Protein AF-A0A151Z304-F1 (afdb_monomer_lite)

Sequence (160 aa):
MDLYRGREHRDGYGRDSYRGGDSYRDREREREIHMKNRTCFNCNGYGHIAKDCSSSGSSFYHPYSGDRGRSRYDYRDRSRDRSRDRSRSRDRSRERRRDRRDRSRSNERPRRRDRSRDRSSERSRRERSRDRSRERSGDRRREKSPRQPSIGSPNRITSH

pLDDT: mean 71.13, std 15.23, range [44.84, 96.12]

Foldseek 3Di:
DDPDDDDDPPPPPPDPDPPPPCVVVVVVVVVQVVQQADAAPPPRDGNHYVVPDVVPPPPPPPVPPDDDDPPPVVVVVVVVVVVVVVVVVVVVVVVVVVVVVVVVVVVVVVVVVVVVVVVVVVVVVVVVVVVVVVVVVVVVVVVPDDDDDDDDDDDDDDDD

InterPro domains:
  IPR001878 Zinc finger, CCHC-type [PF00098] (38-54)
  IPR001878 Zinc finger, CCHC-type [PS50158] (40-53)
  IPR001878 Zinc finger, CCHC-type [SM00343] (39-55)
  IPR036875 Zinc finger, CCHC-type superfamily [SSF57756] (22-56)

Secondary structure (DSSP, 8-state):
--------------------SSHHHHHHHHHHHHHHTPBPTTT--BSS-GGG-TTS------TTSSS----HHHHHHHHHHHHHHHHHHHHHHHHHHHHHHHHHHHHHHHHHHHHHHHHHHHHHHHHHHHHHHHHHHHHHHHTTPPPPPPPPPPPP----

Radius of gyration: 50.04 Å; chains: 1; bounding box: 96×38×152 Å

Structure (mmCIF, N/CA/C/O backbone):
data_AF-A0A151Z304-F1
#
_entry.id   AF-A0A151Z304-F1
#
loop_
_atom_site.group_PDB
_atom_site.id
_atom_site.type_symbol
_atom_site.label_atom_id
_atom_site.label_alt_id
_atom_site.label_comp_id
_atom_site.label_asym_id
_atom_site.label_entity_id
_atom_site.label_seq_id
_atom_site.pdbx_PDB_ins_code
_atom_site.Cartn_x
_atom_site.Cartn_y
_atom_site.Cartn_z
_atom_site.occupancy
_atom_site.B_iso_or_equiv
_atom_site.auth_seq_id
_atom_site.auth_comp_id
_atom_site.auth_asym_id
_atom_site.auth_atom_id
_atom_site.pdbx_PDB_model_num
ATOM 1 N N . MET A 1 1 ? 44.638 -21.380 0.723 1.00 51.69 1 MET A N 1
ATOM 2 C CA . MET A 1 1 ? 44.107 -21.138 2.085 1.00 51.69 1 MET A CA 1
ATOM 3 C C . MET A 1 1 ? 43.063 -20.036 1.964 1.00 51.69 1 MET A C 1
ATOM 5 O O . MET A 1 1 ? 43.306 -18.906 2.362 1.00 51.69 1 MET A O 1
ATOM 9 N N . ASP A 1 2 ? 41.924 -20.352 1.343 1.00 48.22 2 ASP A N 1
ATOM 10 C CA . ASP A 1 2 ? 40.851 -19.388 1.074 1.00 48.22 2 ASP A CA 1
ATOM 11 C C . ASP A 1 2 ? 39.792 -19.483 2.172 1.00 48.22 2 ASP A C 1
ATOM 13 O O . ASP A 1 2 ? 38.886 -20.318 2.144 1.00 48.22 2 ASP A O 1
ATOM 17 N N . LEU A 1 3 ? 39.960 -18.644 3.192 1.00 63.75 3 LEU A N 1
ATOM 18 C CA . LEU A 1 3 ? 39.066 -18.524 4.338 1.00 63.75 3 LEU A CA 1
ATOM 19 C C . LEU A 1 3 ? 38.076 -17.372 4.136 1.00 63.75 3 LEU A C 1
ATOM 21 O O . LEU A 1 3 ? 38.223 -16.337 4.766 1.00 63.75 3 LEU A O 1
ATOM 25 N N . TYR A 1 4 ? 37.039 -17.553 3.315 1.00 56.31 4 TYR A N 1
ATOM 26 C CA . TYR A 1 4 ? 35.815 -16.738 3.405 1.00 56.31 4 TYR A CA 1
ATOM 27 C C . TYR A 1 4 ? 34.590 -17.589 3.072 1.00 56.31 4 TYR A C 1
ATOM 29 O O . TYR A 1 4 ? 34.019 -17.545 1.985 1.00 56.31 4 TYR A O 1
ATOM 37 N N . ARG A 1 5 ? 34.198 -18.408 4.048 1.00 57.88 5 ARG A N 1
ATOM 38 C CA . ARG A 1 5 ? 32.986 -19.223 4.016 1.00 57.88 5 ARG A CA 1
ATOM 39 C C . ARG A 1 5 ? 31.898 -18.525 4.844 1.00 57.88 5 ARG A C 1
ATOM 41 O O . ARG A 1 5 ? 32.070 -18.338 6.041 1.00 57.88 5 ARG A O 1
ATOM 48 N N . GLY A 1 6 ? 30.769 -18.216 4.203 1.00 50.72 6 GLY A N 1
ATOM 49 C CA . GLY A 1 6 ? 29.452 -18.210 4.847 1.00 50.72 6 GLY A CA 1
ATOM 50 C C . GLY A 1 6 ? 28.851 -16.858 5.241 1.00 50.72 6 GLY A C 1
ATOM 51 O O . GLY A 1 6 ? 29.187 -16.293 6.279 1.00 50.72 6 GLY A O 1
ATOM 52 N N . ARG A 1 7 ? 27.820 -16.436 4.496 1.00 55.47 7 ARG A N 1
ATOM 53 C CA . ARG A 1 7 ? 26.564 -15.969 5.109 1.00 55.47 7 ARG A CA 1
ATOM 54 C C . ARG A 1 7 ? 25.405 -16.086 4.114 1.00 55.47 7 ARG A C 1
ATOM 56 O O . ARG A 1 7 ? 25.011 -15.126 3.463 1.00 55.47 7 ARG A O 1
ATOM 63 N N . GLU A 1 8 ? 24.879 -17.299 3.988 1.00 50.78 8 GLU A N 1
ATOM 64 C CA . GLU A 1 8 ? 23.586 -17.550 3.353 1.00 50.78 8 GLU A CA 1
ATOM 65 C C . GLU A 1 8 ? 22.488 -17.024 4.288 1.00 50.78 8 GLU A C 1
ATOM 67 O O . GLU A 1 8 ? 22.238 -17.596 5.349 1.00 50.78 8 GLU A O 1
ATOM 72 N N . HIS A 1 9 ? 21.849 -15.908 3.930 1.00 45.56 9 HIS A N 1
ATOM 73 C CA . HIS A 1 9 ? 20.628 -15.470 4.602 1.00 45.56 9 HIS A CA 1
ATOM 74 C C . HIS A 1 9 ? 19.455 -16.214 3.967 1.00 45.56 9 HIS A C 1
ATOM 76 O O . HIS A 1 9 ? 18.903 -15.822 2.941 1.00 45.56 9 HIS A O 1
ATOM 82 N N . ARG A 1 10 ? 19.157 -17.375 4.547 1.00 51.56 10 ARG A N 1
ATOM 83 C CA . ARG A 1 10 ? 18.037 -18.237 4.188 1.00 51.56 10 ARG A CA 1
ATOM 84 C C . ARG A 1 10 ? 16.765 -17.591 4.742 1.00 51.56 10 ARG A C 1
ATOM 86 O O . ARG A 1 10 ? 16.431 -17.791 5.907 1.00 51.56 10 ARG A O 1
ATOM 93 N N . ASP A 1 11 ? 16.074 -16.798 3.926 1.00 48.59 11 ASP A N 1
ATOM 94 C CA . ASP A 1 11 ? 14.742 -16.269 4.243 1.00 48.59 11 ASP A CA 1
ATOM 95 C C . ASP A 1 11 ? 13.735 -17.431 4.290 1.00 48.59 11 ASP A C 1
ATOM 97 O O . ASP A 1 11 ? 13.067 -17.771 3.317 1.00 48.59 11 ASP A O 1
ATOM 101 N N . GLY A 1 12 ? 13.692 -18.101 5.439 1.00 51.62 12 GLY A N 1
ATOM 102 C CA . GLY A 1 12 ? 12.814 -19.221 5.742 1.00 51.62 12 GLY A CA 1
ATOM 103 C C . GLY A 1 12 ? 11.656 -18.802 6.637 1.00 51.62 12 GLY A C 1
ATOM 104 O O . GLY A 1 12 ? 11.508 -19.352 7.720 1.00 51.62 12 GLY A O 1
ATOM 105 N N . TYR A 1 13 ? 10.809 -17.867 6.199 1.00 56.00 13 TYR A N 1
ATOM 106 C CA . TYR A 1 13 ? 9.430 -17.819 6.699 1.00 56.00 13 TYR A CA 1
ATOM 107 C C . TYR A 1 13 ? 8.602 -18.797 5.859 1.00 56.00 13 TYR A C 1
ATOM 109 O O . TYR A 1 13 ? 7.863 -18.452 4.936 1.00 56.00 13 TYR A O 1
ATOM 117 N N . GLY A 1 14 ? 8.811 -20.079 6.153 1.00 44.84 14 GLY A N 1
ATOM 118 C CA . GLY A 1 14 ? 7.991 -21.164 5.650 1.00 44.84 14 GLY A CA 1
ATOM 119 C C . GLY A 1 14 ? 6.560 -20.972 6.12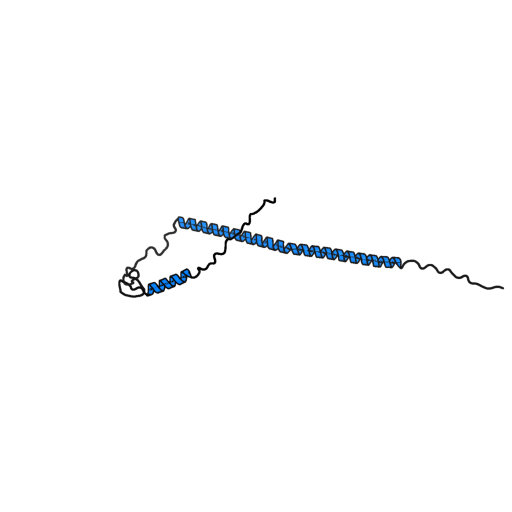7 1.00 44.84 14 GLY A C 1
ATOM 120 O O . GLY A 1 14 ? 6.249 -21.228 7.275 1.00 44.84 14 GLY A O 1
ATOM 121 N N . ARG A 1 15 ? 5.714 -20.466 5.230 1.00 48.69 15 ARG A N 1
ATOM 122 C CA . ARG A 1 15 ? 4.423 -21.049 4.846 1.00 48.69 15 ARG A CA 1
ATOM 123 C C . ARG A 1 15 ? 3.763 -21.949 5.908 1.00 48.69 15 ARG A C 1
ATOM 125 O O . ARG A 1 15 ? 3.497 -23.121 5.636 1.00 48.69 15 ARG A O 1
ATOM 132 N N . ASP A 1 16 ? 3.412 -21.384 7.060 1.00 46.47 16 ASP A N 1
ATOM 133 C CA . ASP A 1 16 ? 2.391 -21.969 7.925 1.00 46.47 16 ASP A CA 1
ATOM 134 C C . ASP A 1 16 ? 1.059 -21.847 7.198 1.00 46.47 16 ASP A C 1
ATOM 136 O O . ASP A 1 16 ? 0.357 -20.836 7.183 1.00 46.47 16 ASP A O 1
ATOM 140 N N . SER A 1 17 ? 0.815 -22.913 6.455 1.00 49.66 17 SER A N 1
ATOM 141 C CA . SER A 1 17 ? -0.375 -23.200 5.693 1.00 49.66 17 SER A CA 1
ATOM 142 C C . SER A 1 17 ? -1.568 -23.053 6.625 1.00 49.66 17 SER A C 1
ATOM 144 O O . SER A 1 17 ? -1.720 -23.825 7.567 1.00 49.66 17 SER A O 1
ATOM 146 N N . TYR A 1 18 ? -2.402 -22.055 6.353 1.00 50.66 18 TYR A N 1
ATOM 147 C CA . TYR A 1 18 ? -3.708 -21.834 6.957 1.00 50.66 18 TYR A CA 1
ATOM 148 C C . TYR A 1 18 ? -4.601 -23.074 6.774 1.00 50.66 18 TYR A C 1
ATOM 150 O O . TYR A 1 18 ? -5.466 -23.121 5.905 1.00 50.66 18 TYR A O 1
ATOM 158 N N . ARG A 1 19 ? -4.383 -24.104 7.591 1.00 53.62 19 ARG A N 1
ATOM 159 C CA . ARG A 1 19 ? -5.250 -25.269 7.759 1.00 53.62 19 ARG A CA 1
ATOM 160 C C . ARG A 1 19 ? -6.027 -25.071 9.057 1.00 53.62 19 ARG A C 1
ATOM 162 O O . ARG A 1 19 ? -5.799 -25.749 10.046 1.00 53.62 19 ARG A O 1
ATOM 169 N N . GLY A 1 20 ? -6.872 -24.045 9.080 1.00 49.25 20 GLY A N 1
ATOM 170 C CA . GLY A 1 20 ? -7.619 -23.655 10.280 1.00 49.25 20 GLY A CA 1
ATOM 171 C C . GLY A 1 20 ? -8.928 -22.931 9.979 1.00 49.25 20 GLY A C 1
ATOM 172 O O . GLY A 1 20 ? -9.403 -22.165 10.813 1.00 49.25 20 GLY A O 1
ATOM 173 N N . GLY A 1 21 ? -9.481 -23.137 8.779 1.00 48.41 21 GLY A N 1
ATOM 174 C CA . GLY A 1 21 ? -10.678 -22.444 8.294 1.00 48.41 21 GLY A CA 1
ATOM 175 C C . GLY A 1 21 ? -12.006 -22.972 8.845 1.00 48.41 21 GLY A C 1
ATOM 176 O O . GLY A 1 21 ? -13.012 -22.282 8.718 1.00 48.41 21 GLY A O 1
ATOM 177 N N . ASP A 1 22 ? -12.015 -24.139 9.492 1.00 51.28 22 ASP A N 1
ATOM 178 C CA . ASP A 1 22 ? -13.258 -24.823 9.887 1.00 51.28 22 ASP A CA 1
ATOM 179 C C . ASP A 1 22 ? -13.567 -24.733 11.395 1.00 51.28 22 ASP A C 1
ATOM 181 O O . ASP A 1 22 ? -14.669 -25.045 11.840 1.00 51.28 22 ASP A O 1
ATOM 185 N N . SER A 1 23 ? -12.639 -24.196 12.199 1.00 60.12 23 SER A N 1
ATOM 186 C CA . SER A 1 23 ? -12.732 -24.212 13.672 1.00 60.12 23 SER A CA 1
ATOM 187 C C . SER A 1 23 ? -13.891 -23.400 14.267 1.00 60.12 23 SER A C 1
ATOM 189 O O . SER A 1 23 ? -14.284 -23.634 15.411 1.00 60.12 23 SER A O 1
ATOM 191 N N . TYR A 1 24 ? -14.456 -22.454 13.513 1.00 62.47 24 TYR A N 1
ATOM 192 C CA . TYR A 1 24 ? -15.607 -21.667 13.964 1.00 62.47 24 TYR A CA 1
ATOM 193 C C . TYR A 1 24 ? -16.938 -22.349 13.646 1.00 62.47 24 TYR A C 1
ATOM 195 O O . TYR A 1 24 ? -17.815 -22.384 14.504 1.00 62.47 24 TYR A O 1
ATOM 203 N N . ARG A 1 25 ? -17.073 -22.944 12.454 1.00 64.25 25 ARG A N 1
ATOM 204 C CA . ARG A 1 25 ? -18.314 -23.609 12.032 1.00 64.25 25 ARG A CA 1
ATOM 205 C C . ARG A 1 25 ? -18.534 -24.936 12.754 1.00 64.25 25 ARG A C 1
ATOM 207 O O . ARG A 1 25 ? -19.670 -25.229 13.121 1.00 64.25 25 ARG A O 1
ATOM 214 N N . ASP A 1 26 ? -17.471 -25.696 13.019 1.00 69.44 26 ASP A N 1
ATOM 215 C CA . ASP A 1 26 ? -17.579 -26.934 13.801 1.00 69.44 26 ASP A CA 1
ATOM 216 C C . ASP A 1 26 ? -17.918 -26.647 15.267 1.00 69.44 26 ASP A C 1
ATOM 218 O O . ASP A 1 26 ? -18.823 -27.263 15.823 1.00 69.44 26 ASP A O 1
ATOM 222 N N . ARG A 1 27 ? -17.301 -25.622 15.870 1.00 72.75 27 ARG A N 1
ATOM 223 C CA . ARG A 1 27 ? -17.609 -25.214 17.249 1.00 72.75 27 ARG A CA 1
ATOM 224 C C . ARG A 1 27 ? -19.035 -24.673 17.403 1.00 72.75 27 ARG A C 1
ATOM 226 O O . ARG A 1 27 ? -19.657 -24.882 18.444 1.00 72.75 27 ARG A O 1
ATOM 233 N N . GLU A 1 28 ? -19.560 -23.965 16.403 1.00 76.94 28 GLU A N 1
ATOM 234 C CA . GLU A 1 28 ? -20.964 -23.530 16.391 1.00 76.94 28 GLU A CA 1
ATOM 235 C C . GLU A 1 28 ? -21.920 -24.715 16.270 1.00 76.94 28 GLU A C 1
ATOM 237 O O . GLU A 1 28 ? -22.873 -24.796 17.045 1.00 76.94 28 GLU A O 1
ATOM 242 N N . ARG A 1 29 ? -21.625 -25.672 15.383 1.00 79.75 29 ARG A N 1
ATOM 243 C CA . ARG A 1 29 ? -22.408 -26.905 15.238 1.00 79.75 29 ARG A CA 1
ATOM 244 C C . ARG A 1 29 ? -22.419 -27.721 16.531 1.00 79.75 29 ARG A C 1
ATOM 246 O O . ARG A 1 29 ? -23.480 -28.160 16.966 1.00 79.75 29 ARG A O 1
ATOM 253 N N . GLU A 1 30 ? -21.270 -27.895 17.177 1.00 80.38 30 GLU A N 1
ATOM 254 C CA . GLU A 1 30 ? -21.173 -28.578 18.472 1.00 80.38 30 GLU A CA 1
ATOM 255 C C . GLU A 1 30 ? -21.970 -27.849 19.554 1.00 80.38 30 GLU A C 1
ATOM 257 O O . GLU A 1 30 ? -22.696 -28.477 20.327 1.00 80.38 30 GLU A O 1
ATOM 262 N N . ARG A 1 31 ? -21.889 -26.514 19.593 1.00 80.19 31 ARG A N 1
ATOM 263 C CA . ARG A 1 31 ? -22.670 -25.701 20.529 1.00 80.19 31 ARG A CA 1
ATOM 264 C C . ARG A 1 31 ? -24.170 -25.843 20.278 1.00 80.19 31 ARG A C 1
ATOM 266 O O . ARG A 1 31 ? -24.919 -25.944 21.245 1.00 80.19 31 ARG A O 1
ATOM 273 N N . GLU A 1 32 ? -24.603 -25.875 19.022 1.00 77.19 32 GLU A N 1
ATOM 274 C CA . GLU A 1 32 ? -26.005 -26.032 18.632 1.00 77.19 32 GLU A CA 1
ATOM 275 C C . GLU A 1 32 ? -26.551 -27.411 19.022 1.00 77.19 32 GLU A C 1
ATOM 277 O O . GLU A 1 32 ? -27.601 -27.498 19.660 1.00 77.19 32 GLU A O 1
ATOM 282 N N . ILE A 1 33 ? -25.814 -28.484 18.719 1.00 81.38 33 ILE A N 1
ATOM 283 C CA . ILE A 1 33 ? -26.179 -29.854 19.112 1.00 81.38 33 ILE A CA 1
ATOM 284 C C . ILE A 1 33 ? -26.243 -29.965 20.637 1.00 81.38 33 ILE A C 1
ATOM 286 O O . ILE A 1 33 ? -27.200 -30.508 21.191 1.00 81.38 33 ILE A O 1
ATOM 290 N N . HIS A 1 34 ? -25.252 -29.409 21.333 1.00 79.69 34 HIS A N 1
ATOM 291 C CA . HIS A 1 34 ? -25.218 -29.446 22.785 1.00 79.69 34 HIS A CA 1
ATOM 292 C C . HIS A 1 34 ? -26.373 -28.621 23.386 1.00 79.69 34 HIS A C 1
ATOM 294 O O . HIS A 1 34 ? -26.999 -29.075 24.332 1.00 79.69 34 HIS A O 1
ATOM 300 N N . MET A 1 35 ? -26.719 -27.441 22.858 1.00 76.94 35 MET A N 1
ATOM 301 C CA . MET A 1 35 ? -27.845 -26.633 23.363 1.00 76.94 35 MET A CA 1
ATOM 302 C C . MET A 1 35 ? -29.207 -27.309 23.134 1.00 76.94 35 MET A C 1
ATOM 304 O O . MET A 1 35 ? -30.059 -27.268 24.017 1.00 76.94 35 MET A O 1
ATOM 308 N N . LYS A 1 36 ? -29.390 -27.987 21.994 1.00 79.25 36 LYS A N 1
ATOM 309 C CA . LYS A 1 36 ? -30.634 -28.698 21.648 1.00 79.25 36 LYS A CA 1
ATOM 310 C C . LYS A 1 36 ? -30.932 -29.879 22.572 1.00 79.25 36 LYS A C 1
ATOM 312 O O . LYS A 1 36 ? -32.088 -30.094 22.919 1.00 79.25 36 LYS A O 1
ATOM 317 N N . ASN A 1 37 ? -29.899 -30.594 23.015 1.00 82.88 37 ASN A N 1
ATOM 318 C CA . ASN A 1 37 ? -30.043 -31.747 23.909 1.00 82.88 37 ASN A CA 1
ATOM 319 C C . ASN A 1 37 ? -30.090 -31.378 25.403 1.00 82.88 37 ASN A C 1
ATOM 321 O O . ASN A 1 37 ? -30.221 -32.263 26.247 1.00 82.88 37 ASN A O 1
ATOM 325 N N . ARG A 1 38 ? -29.967 -30.092 25.762 1.00 84.94 38 ARG A N 1
ATOM 326 C CA . ARG A 1 38 ? -30.074 -29.662 27.161 1.00 84.94 38 ARG A CA 1
ATOM 327 C C . ARG A 1 38 ? -31.535 -29.602 27.596 1.00 84.94 38 ARG A C 1
ATOM 329 O O . ARG A 1 38 ? -32.378 -29.011 26.921 1.00 84.94 38 ARG A O 1
ATOM 336 N N . THR A 1 39 ? -31.791 -30.170 28.767 1.00 89.38 39 THR A N 1
ATOM 337 C CA . THR A 1 39 ? -33.049 -30.045 29.501 1.00 89.38 39 THR A CA 1
ATOM 338 C C . THR A 1 39 ? -32.966 -28.893 30.494 1.00 89.38 39 THR A C 1
ATOM 340 O O . THR A 1 39 ? -31.988 -28.747 31.232 1.00 89.38 39 THR A O 1
ATOM 343 N N . CYS A 1 40 ? -34.016 -28.091 30.552 1.00 86.81 40 CYS A N 1
ATOM 344 C CA . CYS A 1 40 ? -34.171 -27.021 31.511 1.00 86.81 40 CYS A CA 1
ATOM 345 C C . CYS A 1 40 ? -34.489 -27.600 32.891 1.00 86.81 40 CYS A C 1
ATOM 347 O O . CYS A 1 40 ? -35.510 -28.252 33.078 1.00 86.81 40 CYS A O 1
ATOM 349 N N . PHE A 1 41 ? -33.648 -27.311 33.883 1.00 87.19 41 PHE A N 1
ATOM 350 C CA . PHE A 1 41 ? -33.862 -27.769 35.261 1.00 87.19 41 PHE A CA 1
ATOM 351 C C . PHE A 1 41 ? -35.025 -27.065 35.982 1.00 87.19 41 PHE A C 1
ATOM 353 O O . PHE A 1 41 ? -35.379 -27.479 37.077 1.00 87.19 41 PHE A O 1
ATOM 360 N N . ASN A 1 42 ? -35.596 -26.003 35.398 1.00 85.81 42 ASN A N 1
ATOM 361 C CA . ASN A 1 42 ? -36.674 -25.223 36.016 1.00 85.81 42 ASN A CA 1
ATOM 362 C C . ASN A 1 42 ? -38.076 -25.648 35.542 1.00 85.81 42 ASN A C 1
ATOM 364 O O . ASN A 1 42 ? -39.012 -25.660 36.327 1.00 85.81 42 ASN A O 1
ATOM 368 N N . CYS A 1 43 ? -38.232 -25.983 34.257 1.00 87.81 43 CYS A N 1
ATOM 369 C CA . CYS A 1 43 ? -39.531 -26.334 33.663 1.00 87.81 43 CYS A CA 1
ATOM 370 C C . CYS A 1 43 ? -39.538 -27.695 32.955 1.00 87.81 43 CYS A C 1
ATOM 372 O O . CYS A 1 43 ? -40.511 -28.032 32.287 1.00 87.81 43 CYS A O 1
ATOM 374 N N . ASN A 1 44 ? -38.432 -28.441 33.032 1.00 88.38 44 ASN A N 1
ATOM 375 C CA . ASN A 1 44 ? -38.224 -29.727 32.361 1.00 88.38 44 ASN A CA 1
ATOM 376 C C . ASN A 1 44 ? -38.358 -29.692 30.822 1.00 88.38 44 ASN A C 1
ATOM 378 O O . ASN A 1 44 ? -38.349 -30.743 30.187 1.00 88.38 44 ASN A O 1
ATOM 382 N N . GLY A 1 45 ? -38.430 -28.505 30.207 1.00 84.12 45 GLY A N 1
ATOM 383 C CA . GLY A 1 45 ? -38.450 -28.333 28.752 1.00 84.12 45 GLY A CA 1
ATOM 384 C C . GLY A 1 45 ? -37.086 -28.567 28.094 1.00 84.12 45 GLY A C 1
ATOM 385 O O . GLY A 1 45 ? -36.051 -28.541 28.755 1.00 84.12 45 GLY A O 1
ATOM 386 N N . TYR A 1 46 ? -37.070 -28.768 26.777 1.00 87.00 46 TYR A N 1
ATOM 387 C CA . TYR A 1 46 ? -35.850 -29.017 25.996 1.00 87.00 46 TYR A CA 1
ATOM 388 C C . TYR A 1 46 ? -35.375 -27.760 25.252 1.00 87.00 46 TYR A C 1
ATOM 390 O O . TYR A 1 46 ? -36.129 -26.802 25.061 1.00 87.00 46 TYR A O 1
ATOM 398 N N . GLY A 1 47 ? -34.114 -27.763 24.815 1.00 86.69 47 GLY A N 1
ATOM 399 C CA . GLY A 1 47 ? -33.546 -26.724 23.950 1.00 86.69 47 GLY A CA 1
ATOM 400 C C . GLY A 1 47 ? -33.061 -25.462 24.669 1.00 86.69 47 GLY A C 1
ATOM 401 O O . GLY A 1 47 ? -32.617 -24.526 24.008 1.00 86.69 47 GLY A O 1
ATOM 402 N N . HIS A 1 48 ? -33.119 -25.426 26.002 1.00 87.31 48 HIS A N 1
ATOM 403 C CA . HIS A 1 48 ? -32.586 -24.341 26.825 1.00 87.31 48 HIS A CA 1
ATOM 404 C C . HIS A 1 48 ? -32.221 -24.846 28.230 1.00 87.31 48 HIS A C 1
ATOM 406 O O . HIS A 1 48 ? -32.700 -25.884 28.683 1.00 87.31 48 HIS A O 1
ATOM 412 N N . ILE A 1 49 ? -31.355 -24.116 28.933 1.00 86.88 49 ILE A N 1
ATOM 413 C CA . ILE A 1 49 ? -31.027 -24.379 30.344 1.00 86.88 49 ILE A CA 1
ATOM 414 C C . ILE A 1 49 ? -31.848 -23.479 31.263 1.00 86.88 49 ILE A C 1
ATOM 416 O O . ILE A 1 49 ? -32.408 -22.485 30.819 1.00 86.88 49 ILE A O 1
ATOM 420 N N . ALA A 1 50 ? -31.845 -23.767 32.567 1.00 83.94 50 ALA A N 1
ATOM 421 C CA . ALA A 1 50 ? -32.551 -22.960 33.567 1.00 83.94 50 ALA A CA 1
ATOM 422 C C . ALA A 1 50 ? -32.208 -21.455 33.523 1.00 83.94 50 ALA A C 1
ATOM 424 O O . ALA A 1 50 ? -33.049 -20.641 33.879 1.00 83.94 50 ALA A O 1
ATOM 425 N N . LYS A 1 51 ? -31.010 -21.084 33.044 1.00 79.75 51 LYS A N 1
ATOM 426 C CA . LYS A 1 51 ? -30.597 -19.680 32.865 1.00 79.75 51 LYS A CA 1
ATOM 427 C C . LYS A 1 51 ? -31.350 -18.945 31.750 1.00 79.75 51 LYS A C 1
ATOM 429 O O . LYS A 1 51 ? -31.519 -17.739 31.852 1.00 79.75 51 LYS A O 1
ATOM 434 N N . ASP A 1 52 ? -31.792 -19.669 30.725 1.00 77.50 52 ASP A N 1
ATOM 435 C CA . ASP A 1 52 ? -32.486 -19.137 29.544 1.00 77.50 52 ASP A CA 1
ATOM 436 C C . ASP A 1 52 ? -33.979 -19.521 29.551 1.00 77.50 52 ASP A C 1
ATOM 438 O O . ASP A 1 52 ? -34.647 -19.513 28.518 1.00 77.50 52 ASP A O 1
ATOM 442 N N . CYS A 1 53 ? -34.514 -19.924 30.708 1.00 84.06 53 CYS A N 1
ATOM 443 C CA . CYS A 1 53 ? -35.908 -20.324 30.838 1.00 84.06 53 CYS A CA 1
ATOM 444 C C . CYS A 1 53 ? -36.824 -19.106 30.671 1.00 84.06 53 CYS A C 1
ATOM 446 O O . CYS A 1 53 ? -36.772 -18.159 31.452 1.00 84.06 53 CYS A O 1
ATOM 448 N N . SER A 1 54 ? -37.717 -19.137 29.683 1.00 76.44 54 SER A N 1
ATOM 449 C CA . SER A 1 54 ? -38.689 -18.055 29.463 1.00 76.44 54 SER A CA 1
ATOM 450 C C . SER A 1 54 ? -39.658 -17.876 30.638 1.00 76.44 54 SER A C 1
ATOM 452 O O . SER A 1 54 ? -40.193 -16.789 30.836 1.00 76.44 54 SER A O 1
ATOM 454 N N . SER A 1 55 ? -39.851 -18.925 31.448 1.00 69.31 55 SER A N 1
ATOM 455 C CA . SER A 1 55 ? -40.676 -18.876 32.657 1.00 69.31 55 SER A CA 1
ATOM 456 C C . SER A 1 55 ? -40.005 -18.132 33.814 1.00 69.31 55 SER A C 1
ATOM 458 O O . SER A 1 55 ? -40.707 -17.666 34.707 1.00 69.31 55 SER A O 1
ATOM 460 N N . SER A 1 56 ? -38.677 -17.963 33.806 1.00 62.00 56 SER A N 1
ATOM 461 C CA . SER A 1 56 ? -37.995 -17.004 34.687 1.00 62.00 56 SER A CA 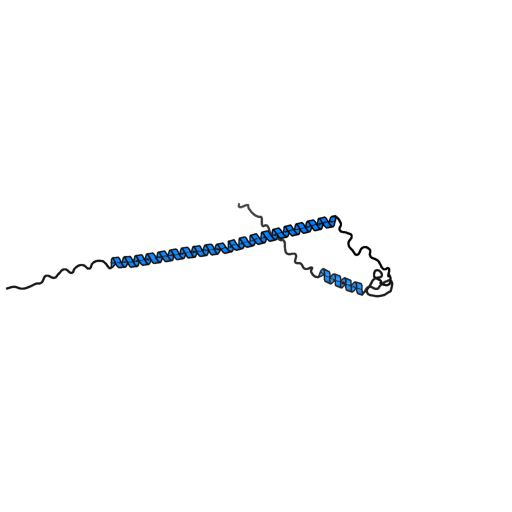1
ATOM 462 C C . SER A 1 56 ? -38.057 -15.605 34.072 1.00 62.00 56 SER A C 1
ATOM 464 O O . SER A 1 56 ? -37.041 -14.948 33.859 1.00 62.00 56 SER A O 1
ATOM 466 N N . GLY A 1 57 ? -39.277 -15.176 33.745 1.00 63.56 57 GLY A N 1
ATOM 467 C CA . GLY A 1 57 ? -39.607 -13.897 33.135 1.00 63.56 57 GLY A CA 1
ATOM 468 C C . GLY A 1 57 ? -39.420 -12.712 34.079 1.00 63.56 57 GLY A C 1
ATOM 469 O O . GLY A 1 57 ? -40.330 -11.907 34.248 1.00 63.56 57 GLY A O 1
ATOM 470 N N . SER A 1 58 ? -38.233 -12.534 34.655 1.00 53.38 58 SER A N 1
ATOM 471 C CA . SER A 1 58 ? -37.792 -11.181 34.961 1.00 53.38 58 SER A CA 1
ATOM 472 C C . SER A 1 58 ? -37.335 -10.571 33.645 1.00 53.38 58 SER A C 1
ATOM 474 O O . SER A 1 58 ? -36.225 -10.819 33.175 1.00 53.38 58 SER A O 1
ATOM 476 N N . SER A 1 59 ? -38.247 -9.807 33.048 1.00 59.69 59 SER A N 1
ATOM 477 C CA . SER A 1 59 ? -37.976 -8.751 32.083 1.00 59.69 59 SER A CA 1
ATOM 478 C C . SER A 1 59 ? -36.764 -7.934 32.541 1.00 59.69 59 SER A C 1
ATOM 480 O O . SER A 1 59 ? -36.901 -6.901 33.199 1.00 59.69 59 SER A O 1
ATOM 482 N N . PHE A 1 60 ? -35.558 -8.382 32.205 1.00 49.28 60 PHE A N 1
ATOM 483 C CA . PHE A 1 60 ? -34.389 -7.539 32.320 1.00 49.28 60 PHE A CA 1
ATOM 484 C C . PHE A 1 60 ? -34.444 -6.583 31.139 1.00 49.28 60 PHE A C 1
ATOM 486 O O . PHE A 1 60 ? -33.931 -6.842 30.052 1.00 49.28 60 PHE A O 1
ATOM 493 N N . TYR A 1 61 ? -35.039 -5.421 31.412 1.00 52.19 61 TYR A N 1
ATOM 494 C CA . TYR A 1 61 ? -34.356 -4.166 31.139 1.00 52.19 61 TYR A CA 1
ATOM 495 C C . TYR A 1 61 ? -32.857 -4.441 31.338 1.00 52.19 61 TYR A C 1
ATOM 497 O O . TYR A 1 61 ? -32.400 -4.625 32.464 1.00 52.19 61 TYR A O 1
ATOM 505 N N . HIS A 1 62 ? -32.126 -4.625 30.243 1.00 50.84 62 HIS A N 1
ATOM 506 C CA . HIS A 1 62 ? -30.679 -4.737 30.245 1.00 50.84 62 HIS A CA 1
ATOM 507 C C . HIS A 1 62 ? -30.209 -3.287 30.069 1.00 50.84 62 HIS A C 1
ATOM 509 O O . HIS A 1 62 ? -30.111 -2.830 28.929 1.00 50.84 62 HIS A O 1
ATOM 515 N N . PRO A 1 63 ? -29.955 -2.503 31.139 1.00 51.19 63 PRO A N 1
ATOM 516 C CA . PRO A 1 63 ? -29.554 -1.094 31.021 1.00 51.19 63 PRO A CA 1
ATOM 517 C C . PRO A 1 63 ? -28.196 -0.878 30.320 1.00 51.19 63 PRO A C 1
ATOM 519 O O . PRO A 1 63 ? -27.657 0.223 30.352 1.00 51.19 63 PRO A O 1
ATOM 522 N N . TYR A 1 64 ? -27.640 -1.908 29.674 1.00 57.09 64 TYR A N 1
ATOM 523 C CA . TYR A 1 64 ? -26.340 -1.908 29.009 1.00 57.09 64 TYR A CA 1
ATOM 524 C C . TYR A 1 64 ? -26.377 -2.454 27.573 1.00 57.09 64 TYR A C 1
ATOM 526 O O . TYR A 1 64 ? -25.342 -2.837 27.032 1.00 57.09 64 TYR A O 1
ATOM 534 N N . SER A 1 65 ? -27.540 -2.459 26.920 1.00 59.00 65 SER A N 1
ATOM 535 C CA . SER A 1 65 ? -27.622 -2.591 25.461 1.00 59.00 65 SER A CA 1
ATOM 536 C C . SER A 1 65 ? -27.600 -1.203 24.827 1.00 59.00 65 SER A C 1
ATOM 538 O O . SER A 1 65 ? -28.631 -0.673 24.432 1.00 59.00 65 SER A O 1
ATOM 540 N N . GLY A 1 66 ? -26.416 -0.596 24.771 1.00 55.28 66 GLY A N 1
ATOM 541 C CA . GLY A 1 66 ? -26.213 0.646 24.029 1.00 55.28 66 GLY A CA 1
ATOM 542 C C . GLY A 1 66 ? -25.252 1.615 24.703 1.00 55.28 66 GLY A C 1
ATOM 543 O O . GLY A 1 66 ? -25.527 2.180 25.757 1.00 55.28 66 GLY A O 1
ATOM 544 N N . ASP A 1 67 ? -24.136 1.859 24.024 1.00 53.28 67 ASP A N 1
ATOM 545 C CA . ASP A 1 67 ? -23.594 3.212 23.903 1.00 53.28 67 ASP A CA 1
ATOM 546 C C . ASP A 1 67 ? -23.163 3.973 25.166 1.00 53.28 67 ASP A C 1
ATOM 548 O O . ASP A 1 67 ? -23.303 5.189 25.210 1.00 53.28 67 ASP A O 1
ATOM 552 N N . ARG A 1 68 ? -22.517 3.353 26.164 1.00 51.94 68 ARG A N 1
ATOM 553 C CA . ARG A 1 68 ? -21.690 4.129 27.123 1.00 51.94 68 ARG A CA 1
ATOM 554 C C . ARG A 1 68 ? -20.420 3.404 27.529 1.00 51.94 68 ARG A C 1
ATOM 556 O O . ARG A 1 68 ? -20.306 2.867 28.621 1.00 51.94 68 ARG A O 1
ATOM 563 N N . GLY A 1 69 ? -19.434 3.412 26.639 1.00 52.31 69 GLY A N 1
ATOM 564 C CA . GLY A 1 69 ? -18.148 2.803 26.960 1.00 52.31 69 GLY A CA 1
ATOM 565 C C . GLY A 1 69 ? -17.037 3.051 25.958 1.00 52.31 69 GLY A C 1
ATOM 566 O O . GLY A 1 69 ? -16.198 2.180 25.779 1.00 52.31 69 GLY A O 1
ATOM 567 N N . ARG A 1 70 ? -16.981 4.217 25.297 1.00 52.91 70 ARG A N 1
ATOM 568 C CA . ARG A 1 70 ? -15.728 4.618 24.634 1.00 52.91 70 ARG A CA 1
ATOM 569 C C . ARG A 1 70 ? -14.729 5.050 25.701 1.00 52.91 70 ARG A C 1
ATOM 571 O O . ARG A 1 70 ? -14.570 6.236 25.979 1.00 52.91 70 ARG A O 1
ATOM 578 N N . SER A 1 71 ? -14.084 4.059 26.308 1.00 57.59 71 SER A N 1
ATOM 579 C CA . SER A 1 71 ? -12.966 4.249 27.220 1.00 57.59 71 SER A CA 1
ATOM 580 C C . SER A 1 71 ? -11.883 5.102 26.550 1.00 57.59 71 SER A C 1
ATOM 582 O O . SER A 1 71 ? -11.633 5.000 25.346 1.00 57.59 71 SER A O 1
ATOM 584 N N . ARG A 1 72 ? -11.194 5.948 27.323 1.00 56.47 72 ARG A N 1
ATOM 585 C CA . ARG A 1 72 ? -10.061 6.760 26.835 1.00 56.47 72 ARG A CA 1
ATOM 586 C C . ARG A 1 72 ? -8.962 5.890 26.196 1.00 56.47 72 ARG A C 1
ATOM 588 O O . ARG A 1 72 ? -8.204 6.376 25.356 1.00 56.47 72 ARG A O 1
ATOM 595 N N . TYR A 1 73 ? -8.914 4.604 26.552 1.00 54.38 73 TYR A N 1
ATOM 596 C CA . TYR A 1 73 ? -8.025 3.599 25.971 1.00 54.38 73 TYR A CA 1
ATOM 597 C C . TYR A 1 73 ? -8.443 3.167 24.547 1.00 54.38 73 TYR A C 1
ATOM 599 O O . TYR A 1 73 ? -7.577 3.112 23.673 1.00 54.38 73 TYR A O 1
ATOM 607 N N . ASP A 1 74 ? -9.742 3.016 24.256 1.00 59.53 74 ASP A N 1
ATOM 608 C CA . ASP A 1 74 ? -10.266 2.697 22.912 1.00 59.53 74 ASP A CA 1
ATOM 609 C C . ASP A 1 74 ? -9.952 3.783 21.872 1.00 59.53 74 ASP A C 1
ATOM 611 O O . ASP A 1 74 ? -9.646 3.490 20.715 1.00 59.53 74 ASP A O 1
ATOM 615 N N . TYR A 1 75 ? -9.974 5.064 22.260 1.00 59.25 75 TYR A N 1
ATOM 616 C CA . TYR A 1 75 ? -9.635 6.164 21.345 1.00 59.25 75 TYR A CA 1
ATOM 617 C C . TYR A 1 75 ? -8.160 6.162 20.930 1.00 59.25 75 TYR A C 1
ATO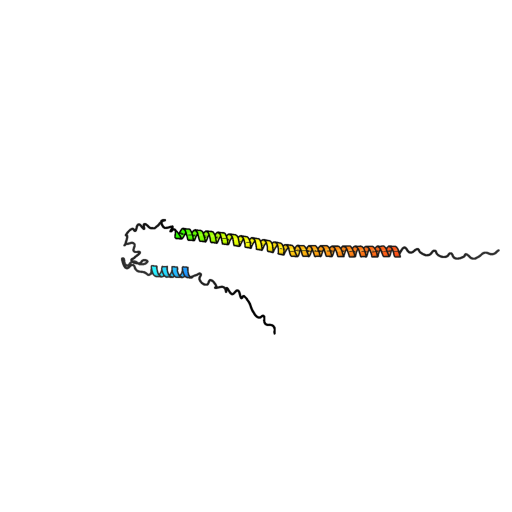M 619 O O . TYR A 1 75 ? -7.832 6.511 19.788 1.00 59.25 75 TYR A O 1
ATOM 627 N N . ARG A 1 76 ? -7.259 5.778 21.843 1.00 62.25 76 ARG A N 1
ATOM 628 C CA . ARG A 1 76 ? -5.815 5.755 21.581 1.00 62.25 76 ARG A CA 1
ATOM 629 C C . ARG A 1 76 ? -5.448 4.595 20.659 1.00 62.25 76 ARG A C 1
ATOM 631 O O . ARG A 1 76 ? -4.621 4.784 19.768 1.00 62.25 76 ARG A O 1
ATOM 638 N N . ASP A 1 77 ? -6.105 3.451 20.826 1.00 60.19 77 ASP A N 1
ATOM 639 C CA . ASP A 1 77 ? -5.926 2.277 19.974 1.00 60.19 77 ASP A CA 1
ATOM 640 C C . ASP A 1 77 ? -6.458 2.519 18.552 1.00 60.19 77 ASP A C 1
ATOM 642 O O . ASP A 1 77 ? -5.698 2.456 17.584 1.00 60.19 77 ASP A O 1
ATOM 646 N N . ARG A 1 78 ? -7.691 3.031 18.416 1.00 66.62 78 ARG A N 1
ATOM 647 C CA . ARG A 1 78 ? -8.259 3.405 17.104 1.00 66.62 78 ARG A CA 1
ATOM 648 C C . ARG A 1 78 ? -7.442 4.463 16.365 1.00 66.62 78 ARG A C 1
ATOM 650 O O . ARG A 1 78 ? -7.371 4.452 15.135 1.00 66.62 78 ARG A O 1
ATOM 657 N N . SER A 1 79 ? -6.835 5.401 17.093 1.00 74.19 79 SER A N 1
ATOM 658 C CA . SER A 1 79 ? -5.952 6.415 16.503 1.00 74.19 79 SER A CA 1
ATOM 659 C C . SER A 1 79 ? -4.641 5.803 16.010 1.00 74.19 79 SER A C 1
ATOM 661 O O . SER A 1 79 ? -4.150 6.179 14.940 1.00 74.19 79 SER A O 1
ATOM 663 N N . ARG A 1 80 ? -4.091 4.831 16.749 1.00 77.25 80 ARG A N 1
ATOM 664 C CA . ARG A 1 80 ? -2.910 4.066 16.333 1.00 77.25 80 ARG A CA 1
ATOM 665 C C . ARG A 1 80 ? -3.213 3.202 15.115 1.00 77.25 80 ARG A C 1
ATOM 667 O O . ARG A 1 80 ? -2.429 3.263 14.171 1.00 77.25 80 ARG A O 1
ATOM 674 N N . ASP A 1 81 ? -4.341 2.495 15.073 1.00 74.94 81 ASP A N 1
ATOM 675 C CA . ASP A 1 81 ? -4.719 1.694 13.901 1.00 74.94 81 ASP A CA 1
ATOM 676 C C . ASP A 1 81 ? -4.933 2.551 12.658 1.00 74.94 81 ASP A C 1
ATOM 678 O O . ASP A 1 81 ? -4.313 2.301 11.626 1.00 74.94 81 ASP A O 1
ATOM 682 N N . ARG A 1 82 ? -5.661 3.669 12.770 1.00 79.81 82 ARG A N 1
ATOM 683 C CA . ARG A 1 82 ? -5.796 4.619 11.649 1.00 79.81 82 ARG A CA 1
ATOM 684 C C . ARG A 1 82 ? -4.448 5.164 11.174 1.00 79.81 82 ARG A C 1
ATOM 686 O O . ARG A 1 82 ? -4.261 5.386 9.978 1.00 79.81 82 ARG A O 1
ATOM 693 N N . SER A 1 83 ? -3.508 5.399 12.089 1.00 84.81 83 SER A N 1
ATOM 694 C CA . SER A 1 83 ? -2.160 5.864 11.741 1.00 84.81 83 SER A CA 1
ATOM 695 C C . SER A 1 83 ? -1.363 4.772 11.025 1.00 84.81 83 SER A C 1
ATOM 697 O O . SER A 1 83 ? -0.731 5.045 10.004 1.00 84.81 83 SER A O 1
ATOM 699 N N . ARG A 1 84 ? -1.449 3.525 11.503 1.00 87.88 84 ARG A N 1
ATOM 700 C CA . ARG A 1 84 ? -0.835 2.349 10.871 1.00 87.88 84 ARG A CA 1
ATOM 701 C C . ARG A 1 84 ? -1.402 2.106 9.473 1.00 87.88 84 ARG A C 1
ATOM 703 O O . ARG A 1 84 ? -0.618 1.920 8.546 1.00 87.88 84 ARG A O 1
ATOM 710 N N . ASP A 1 85 ? -2.719 2.182 9.284 1.00 85.50 85 ASP A N 1
ATOM 711 C CA . ASP A 1 85 ? -3.352 2.026 7.968 1.00 85.50 85 ASP A CA 1
ATOM 712 C C . ASP A 1 85 ? -2.952 3.125 6.984 1.00 85.50 85 ASP A C 1
ATOM 714 O O . ASP A 1 85 ? -2.668 2.848 5.812 1.00 85.50 85 ASP A O 1
ATOM 718 N N . ARG A 1 86 ? -2.843 4.374 7.453 1.00 86.94 86 ARG A N 1
ATOM 719 C CA . ARG A 1 86 ? -2.324 5.479 6.634 1.00 86.94 86 ARG A CA 1
ATOM 720 C C . ARG A 1 86 ? -0.869 5.244 6.224 1.00 86.94 86 ARG A C 1
ATOM 722 O O . ARG A 1 86 ? -0.547 5.453 5.054 1.00 86.94 86 ARG A O 1
ATOM 729 N N . SER A 1 87 ? -0.005 4.787 7.133 1.00 89.69 87 SER A N 1
ATOM 730 C CA . SER A 1 87 ? 1.393 4.453 6.817 1.00 89.69 87 SER A CA 1
ATOM 731 C C . SER A 1 87 ? 1.488 3.309 5.805 1.00 89.69 87 SER A C 1
ATOM 733 O O . SER A 1 87 ? 2.082 3.488 4.744 1.00 89.69 87 SER A O 1
ATOM 735 N N . ARG A 1 88 ? 0.782 2.195 6.043 1.00 91.12 88 ARG A N 1
ATOM 736 C CA . ARG A 1 88 ? 0.719 1.048 5.117 1.00 91.12 88 ARG A CA 1
ATOM 737 C C . ARG A 1 88 ? 0.233 1.458 3.724 1.00 91.12 88 ARG A C 1
ATOM 739 O O . ARG A 1 88 ? 0.782 1.019 2.717 1.00 91.12 88 ARG A O 1
ATOM 746 N N . SER A 1 89 ? -0.769 2.334 3.647 1.00 89.38 89 SER A N 1
ATOM 747 C CA . SER A 1 89 ? -1.294 2.846 2.373 1.00 89.38 89 SER A CA 1
ATOM 748 C C . SER A 1 89 ? -0.273 3.704 1.618 1.00 89.38 89 SER A C 1
ATOM 750 O O . SER A 1 89 ? -0.165 3.612 0.389 1.00 89.38 89 SER A O 1
ATOM 752 N N . ARG A 1 90 ? 0.513 4.517 2.338 1.00 93.75 90 ARG A N 1
ATOM 753 C CA . ARG A 1 90 ? 1.613 5.305 1.758 1.00 93.75 90 ARG A CA 1
ATOM 754 C C . ARG A 1 90 ? 2.728 4.403 1.235 1.00 93.75 90 ARG A C 1
ATOM 756 O O . ARG A 1 90 ? 3.188 4.634 0.118 1.00 93.75 90 ARG A O 1
ATOM 763 N N . ASP A 1 91 ? 3.117 3.372 1.978 1.00 91.75 91 ASP A N 1
ATOM 764 C CA . ASP A 1 91 ? 4.184 2.457 1.560 1.00 91.75 91 ASP A CA 1
ATOM 765 C C . ASP A 1 91 ? 3.780 1.625 0.337 1.00 91.75 91 ASP A C 1
ATOM 767 O O . ASP A 1 91 ? 4.504 1.636 -0.660 1.00 91.75 91 ASP A O 1
ATOM 771 N N . ARG A 1 92 ? 2.556 1.074 0.309 1.00 90.06 92 ARG A N 1
ATOM 772 C CA . ARG A 1 92 ? 1.998 0.422 -0.896 1.00 90.06 92 ARG A CA 1
ATOM 773 C C . ARG A 1 92 ? 1.973 1.359 -2.107 1.00 90.06 92 ARG A C 1
ATOM 775 O O . ARG A 1 92 ? 2.217 0.943 -3.237 1.00 90.06 92 ARG A O 1
ATOM 782 N N . SER A 1 93 ? 1.677 2.643 -1.898 1.00 93.06 93 SER A N 1
ATOM 783 C CA . SER A 1 93 ? 1.681 3.637 -2.980 1.00 93.06 93 SER A CA 1
ATOM 784 C C . SER A 1 93 ? 3.093 3.928 -3.498 1.00 93.06 93 SER A C 1
ATOM 786 O O . SER A 1 93 ? 3.278 4.117 -4.702 1.00 93.06 93 SER A O 1
ATOM 788 N N . ARG A 1 94 ? 4.096 3.960 -2.612 1.00 96.12 94 ARG A N 1
ATOM 789 C CA . ARG A 1 94 ? 5.512 4.128 -2.978 1.00 96.12 94 ARG A CA 1
ATOM 790 C C . ARG A 1 94 ? 6.030 2.925 -3.761 1.00 96.12 94 ARG A C 1
ATOM 792 O O . ARG A 1 94 ? 6.684 3.126 -4.780 1.00 96.12 94 ARG A O 1
ATOM 799 N N . GLU A 1 95 ? 5.693 1.715 -3.332 1.00 92.56 95 GLU A N 1
ATOM 800 C CA . GLU A 1 95 ? 6.050 0.466 -4.010 1.00 92.56 95 GLU A CA 1
ATOM 801 C C . GLU A 1 95 ? 5.466 0.415 -5.428 1.00 92.56 95 GLU A C 1
ATOM 803 O O . GLU A 1 95 ? 6.218 0.350 -6.396 1.00 92.56 95 GLU A O 1
ATOM 808 N N . ARG A 1 96 ? 4.157 0.672 -5.583 1.00 95.06 96 ARG A N 1
ATOM 809 C CA . ARG A 1 96 ? 3.514 0.773 -6.909 1.00 95.06 96 ARG A CA 1
ATOM 810 C C . ARG A 1 96 ? 4.187 1.795 -7.833 1.00 95.06 96 ARG A C 1
ATOM 812 O O . ARG A 1 96 ? 4.220 1.606 -9.048 1.00 95.06 96 ARG A O 1
ATOM 819 N N . ARG A 1 97 ? 4.694 2.912 -7.292 1.00 95.38 97 ARG A N 1
ATOM 820 C CA . ARG A 1 97 ? 5.441 3.915 -8.074 1.00 95.38 97 ARG A CA 1
ATOM 821 C C . ARG A 1 97 ? 6.824 3.405 -8.493 1.00 95.38 97 ARG A C 1
ATOM 823 O O . ARG A 1 97 ? 7.230 3.700 -9.618 1.00 95.38 97 ARG A O 1
ATOM 830 N N . ARG A 1 98 ? 7.531 2.666 -7.628 1.00 94.44 98 ARG A N 1
ATOM 831 C CA . ARG A 1 98 ? 8.815 2.019 -7.957 1.00 94.44 98 ARG A CA 1
ATOM 832 C C . ARG A 1 98 ? 8.623 0.981 -9.062 1.00 94.44 98 ARG A C 1
ATOM 834 O O . ARG A 1 98 ? 9.254 1.122 -10.103 1.00 94.44 98 ARG A O 1
ATOM 841 N N . ASP A 1 99 ? 7.638 0.096 -8.925 1.00 93.19 99 ASP A N 1
ATOM 842 C CA . ASP A 1 99 ? 7.328 -0.928 -9.932 1.00 93.19 99 ASP A CA 1
ATOM 843 C C . ASP A 1 99 ? 7.022 -0.326 -11.305 1.00 93.19 99 ASP A C 1
ATOM 845 O O . ASP A 1 99 ? 7.513 -0.796 -12.332 1.00 93.19 99 ASP A O 1
ATOM 849 N N . ARG A 1 100 ? 6.222 0.750 -11.347 1.00 91.56 100 ARG A N 1
ATOM 850 C CA . ARG A 1 100 ? 5.942 1.472 -12.599 1.00 91.56 100 ARG A CA 1
ATOM 851 C C . ARG A 1 100 ? 7.221 2.031 -13.221 1.00 91.56 100 ARG A C 1
ATOM 853 O O . ARG A 1 100 ? 7.398 1.910 -14.429 1.00 91.56 100 ARG A O 1
ATOM 860 N N . ARG A 1 101 ? 8.111 2.627 -12.419 1.00 92.75 101 ARG A N 1
ATOM 861 C CA . ARG A 1 101 ? 9.389 3.178 -12.898 1.00 92.75 101 ARG A CA 1
ATOM 862 C C . ARG A 1 101 ? 10.300 2.078 -13.443 1.00 92.75 101 ARG A C 1
ATOM 864 O O . ARG A 1 101 ? 10.893 2.273 -14.504 1.00 92.75 101 ARG A O 1
ATOM 871 N N . ASP A 1 102 ? 10.389 0.946 -12.756 1.00 89.44 102 ASP A N 1
ATOM 872 C CA . ASP A 1 102 ? 11.241 -0.167 -13.170 1.00 89.44 102 ASP A CA 1
ATOM 873 C C . ASP A 1 102 ? 10.704 -0.843 -14.431 1.00 89.44 102 ASP A C 1
ATOM 875 O O . ASP A 1 102 ? 11.472 -1.083 -15.360 1.00 89.44 102 ASP A O 1
ATOM 879 N N . ARG A 1 103 ? 9.381 -1.014 -14.559 1.00 85.56 103 ARG A N 1
ATOM 880 C CA . ARG A 1 103 ? 8.759 -1.452 -15.821 1.00 85.56 103 ARG A CA 1
ATOM 881 C C . ARG A 1 103 ? 9.044 -0.486 -16.971 1.00 85.56 103 ARG A C 1
ATOM 883 O O . ARG A 1 103 ? 9.410 -0.939 -18.053 1.00 85.56 103 ARG A O 1
ATOM 890 N N . SER A 1 104 ? 8.936 0.829 -16.757 1.00 84.75 104 SER A N 1
ATOM 891 C CA . SER A 1 104 ? 9.274 1.818 -17.792 1.00 84.75 104 SER A CA 1
ATOM 892 C C . SER A 1 104 ? 10.738 1.715 -18.226 1.00 84.75 104 SER A C 1
ATOM 894 O O . SER A 1 104 ? 11.016 1.673 -19.422 1.00 84.75 104 SER A O 1
ATOM 896 N N . ARG A 1 105 ? 11.676 1.592 -17.277 1.00 81.50 105 ARG A N 1
ATOM 897 C CA . ARG A 1 105 ? 13.111 1.418 -17.571 1.00 81.50 105 ARG A CA 1
ATOM 898 C C . ARG A 1 105 ? 13.393 0.120 -18.327 1.00 81.50 105 ARG A C 1
ATOM 900 O O . ARG A 1 105 ? 14.142 0.135 -19.306 1.00 81.50 105 ARG A O 1
ATOM 907 N N . SER A 1 106 ? 12.780 -0.981 -17.898 1.00 78.75 106 SER A N 1
ATOM 908 C CA . SER A 1 106 ? 12.912 -2.294 -18.534 1.00 78.75 106 SER A CA 1
ATOM 909 C C . SER A 1 106 ? 12.334 -2.316 -19.945 1.00 78.75 106 SER A C 1
ATOM 911 O O . SER A 1 106 ? 12.906 -2.975 -20.801 1.00 78.75 106 SER A O 1
ATOM 913 N N . ASN A 1 107 ? 11.274 -1.550 -20.220 1.00 76.81 107 ASN A N 1
ATOM 914 C CA . ASN A 1 107 ? 10.697 -1.417 -21.561 1.00 76.81 107 ASN A CA 1
ATOM 915 C C . ASN A 1 107 ? 11.481 -0.445 -22.463 1.00 76.81 107 ASN A C 1
ATOM 917 O O . ASN A 1 107 ? 11.525 -0.630 -23.679 1.00 76.81 107 ASN A O 1
ATOM 921 N N . GLU A 1 108 ? 12.116 0.590 -21.907 1.00 63.03 108 GLU A N 1
ATOM 922 C CA . GLU A 1 108 ? 12.938 1.525 -22.686 1.00 63.03 108 GLU A CA 1
ATOM 923 C C . GLU A 1 108 ? 14.297 0.944 -23.100 1.00 63.03 108 GLU A C 1
ATOM 925 O O . GLU A 1 108 ? 14.783 1.252 -24.190 1.00 63.03 108 GLU A O 1
ATOM 930 N N . ARG A 1 109 ? 14.916 0.096 -22.267 1.00 68.56 109 ARG A N 1
ATOM 931 C CA . ARG A 1 109 ? 16.207 -0.552 -22.567 1.00 68.56 109 ARG A CA 1
ATOM 932 C C . ARG A 1 109 ? 16.233 -1.333 -23.898 1.00 68.56 109 ARG A C 1
ATOM 934 O O . ARG A 1 109 ? 17.135 -1.055 -24.691 1.00 68.56 109 ARG A O 1
ATOM 941 N N . PRO A 1 110 ? 15.295 -2.255 -24.193 1.00 65.12 110 PRO A N 1
ATOM 942 C CA . PRO A 1 110 ? 15.258 -2.967 -25.469 1.00 65.12 110 PRO A CA 1
ATOM 943 C C . PRO A 1 110 ? 14.962 -2.009 -26.625 1.00 65.12 110 PRO A C 1
ATOM 945 O O . PRO A 1 110 ? 15.717 -1.992 -27.589 1.00 65.12 110 PRO A O 1
ATOM 948 N N . ARG A 1 111 ? 14.005 -1.079 -26.469 1.00 63.84 111 ARG A N 1
ATOM 949 C CA . ARG A 1 111 ? 13.691 -0.069 -27.500 1.00 63.84 111 ARG A CA 1
ATOM 950 C 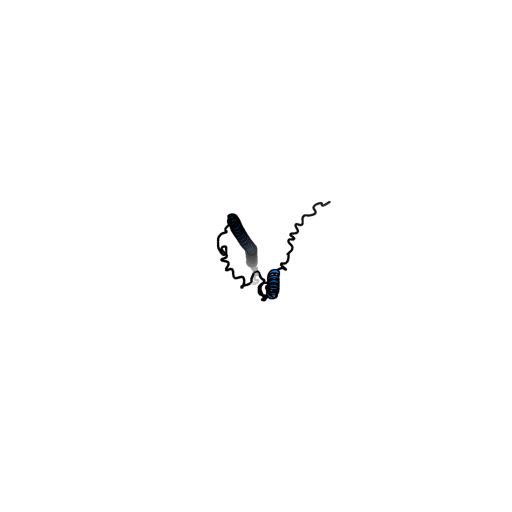C . ARG A 1 111 ? 14.901 0.781 -27.901 1.00 63.84 111 ARG A C 1
ATOM 952 O O . ARG A 1 111 ? 15.047 1.132 -29.070 1.00 63.84 111 ARG A O 1
ATOM 959 N N . ARG A 1 112 ? 15.770 1.140 -26.948 1.00 62.00 112 ARG A N 1
ATOM 960 C CA . ARG A 1 112 ? 17.031 1.845 -27.242 1.00 62.00 112 ARG A CA 1
ATOM 961 C C . ARG A 1 112 ? 18.026 0.941 -27.972 1.00 62.00 112 ARG A C 1
ATOM 963 O O . ARG A 1 112 ? 18.674 1.410 -28.902 1.00 62.00 112 ARG A O 1
ATOM 970 N N . ARG A 1 113 ? 18.139 -0.330 -27.575 1.00 69.44 113 ARG A N 1
ATOM 971 C CA . ARG A 1 113 ? 19.039 -1.306 -28.208 1.00 69.44 113 ARG A CA 1
ATOM 972 C C . ARG A 1 113 ? 18.632 -1.607 -29.653 1.00 69.44 113 ARG A C 1
ATOM 974 O O . ARG A 1 113 ? 19.501 -1.598 -30.520 1.00 69.44 113 ARG A O 1
ATOM 981 N N . ASP A 1 114 ? 17.339 -1.787 -29.907 1.00 67.75 114 ASP A N 1
ATOM 982 C CA . ASP A 1 114 ? 16.797 -2.063 -31.242 1.00 67.75 114 ASP A CA 1
ATOM 983 C C . ASP A 1 114 ? 17.013 -0.868 -32.176 1.00 67.75 114 ASP A C 1
ATOM 985 O O . ASP A 1 114 ? 17.645 -1.016 -33.220 1.00 67.75 114 ASP A O 1
ATOM 989 N N . ARG A 1 115 ? 16.674 0.354 -31.733 1.00 65.81 115 ARG A N 1
ATOM 990 C CA . ARG A 1 115 ? 16.948 1.582 -32.507 1.00 65.81 115 ARG A CA 1
ATOM 991 C C . ARG A 1 115 ? 18.430 1.766 -32.845 1.00 65.81 115 ARG A C 1
ATOM 993 O O . ARG A 1 115 ? 18.750 2.258 -33.926 1.00 65.81 115 ARG A O 1
ATOM 1000 N N . SER A 1 116 ? 19.339 1.416 -31.934 1.00 71.38 116 SER A N 1
ATOM 1001 C CA . SER A 1 116 ? 20.780 1.458 -32.213 1.00 71.38 116 SER A CA 1
ATOM 1002 C C . SER A 1 116 ? 21.177 0.432 -33.274 1.00 71.38 116 SER A C 1
ATOM 1004 O O . SER A 1 116 ? 21.937 0.764 -34.183 1.00 71.38 116 SER A O 1
ATOM 1006 N N . ARG A 1 117 ? 20.632 -0.789 -33.202 1.00 81.00 117 ARG A N 1
ATOM 1007 C CA . ARG A 1 117 ? 20.889 -1.858 -34.177 1.00 81.00 117 ARG A CA 1
ATOM 1008 C C . ARG A 1 117 ? 20.370 -1.499 -35.570 1.00 81.00 117 ARG A C 1
ATOM 1010 O O . ARG A 1 117 ? 21.080 -1.733 -36.551 1.00 81.00 117 ARG A O 1
ATOM 1017 N N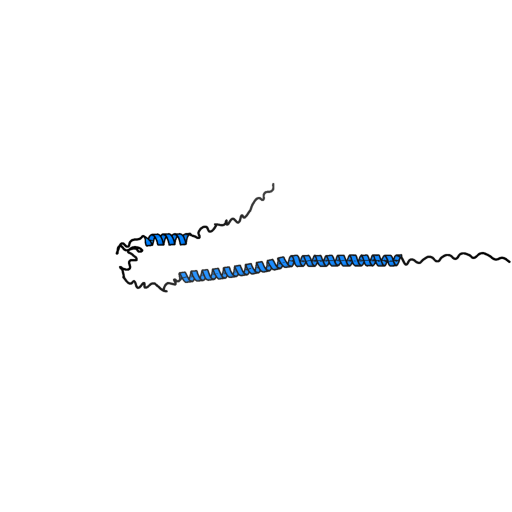 . ASP A 1 118 ? 19.192 -0.889 -35.653 1.00 80.19 118 ASP A N 1
ATOM 1018 C CA . ASP A 1 118 ? 18.604 -0.427 -36.913 1.00 80.19 118 ASP A CA 1
ATOM 1019 C C . ASP A 1 118 ? 19.469 0.662 -37.555 1.00 80.19 118 ASP A C 1
ATOM 1021 O O . ASP A 1 118 ? 19.854 0.538 -38.717 1.00 80.19 118 ASP A O 1
ATOM 1025 N N . ARG A 1 119 ? 19.889 1.674 -36.779 1.00 78.81 119 ARG A N 1
ATOM 1026 C CA . ARG A 1 119 ? 20.790 2.738 -37.263 1.00 78.81 119 ARG A CA 1
ATOM 1027 C C . ARG A 1 119 ? 22.132 2.196 -37.756 1.00 78.81 119 ARG A C 1
ATOM 1029 O O . ARG A 1 119 ? 22.614 2.630 -38.803 1.00 78.81 119 ARG A O 1
ATOM 1036 N N . SER A 1 120 ? 22.741 1.253 -37.034 1.00 78.94 120 SER A N 1
ATOM 1037 C CA . SER A 1 120 ? 23.977 0.593 -37.476 1.00 78.94 120 SER A CA 1
ATOM 1038 C C . SER A 1 120 ? 23.763 -0.180 -38.779 1.00 78.94 120 SER A C 1
ATOM 1040 O O . SER A 1 120 ? 24.570 -0.064 -39.700 1.00 78.94 120 SER A O 1
ATOM 1042 N N . SER A 1 121 ? 22.647 -0.904 -38.892 1.00 88.38 121 SER A N 1
ATOM 1043 C CA . SER A 1 121 ? 22.297 -1.671 -40.092 1.00 88.38 121 SER A CA 1
ATOM 1044 C C . SER A 1 121 ? 22.069 -0.764 -41.306 1.00 88.38 121 SER A C 1
ATOM 1046 O O . SER A 1 121 ? 22.554 -1.061 -42.399 1.00 88.38 121 SER A O 1
ATOM 1048 N N . GLU A 1 122 ? 21.386 0.370 -41.130 1.00 87.25 122 GLU A N 1
ATOM 1049 C CA . GLU A 1 122 ? 21.217 1.375 -42.184 1.00 87.25 122 GLU A CA 1
ATOM 1050 C C . GLU A 1 122 ? 22.550 1.983 -42.630 1.00 87.25 122 GLU A C 1
ATOM 1052 O O . GLU A 1 122 ? 22.769 2.154 -43.832 1.00 87.25 122 GLU A O 1
ATOM 1057 N N . ARG A 1 123 ? 23.461 2.274 -41.692 1.00 89.94 123 ARG A N 1
ATOM 1058 C CA . ARG A 1 123 ? 24.797 2.795 -42.012 1.00 89.94 123 ARG A CA 1
ATOM 1059 C C . ARG A 1 123 ? 25.574 1.817 -42.891 1.00 89.94 123 ARG A C 1
ATOM 1061 O O . ARG A 1 123 ? 26.052 2.219 -43.950 1.00 89.94 123 ARG A O 1
ATOM 1068 N N . SER A 1 124 ? 25.604 0.537 -42.519 1.00 88.81 124 SER A N 1
ATOM 1069 C CA . SER A 1 124 ? 26.271 -0.506 -43.306 1.00 88.81 124 SER A CA 1
ATOM 1070 C C . SER A 1 124 ? 25.639 -0.697 -44.688 1.00 88.81 124 SER A C 1
ATOM 1072 O O . SER A 1 124 ? 26.353 -0.897 -45.669 1.00 88.81 124 SER A O 1
ATOM 1074 N N . ARG A 1 125 ? 24.304 -0.605 -44.805 1.00 91.31 125 ARG A N 1
ATOM 1075 C CA . ARG A 1 125 ? 23.619 -0.646 -46.111 1.00 91.31 125 ARG A CA 1
ATOM 1076 C C . ARG A 1 125 ? 24.029 0.535 -46.994 1.00 91.31 125 ARG A C 1
ATOM 1078 O O . ARG A 1 125 ? 24.325 0.331 -48.167 1.00 91.31 125 ARG A O 1
ATOM 1085 N N . ARG A 1 126 ? 24.086 1.752 -46.439 1.00 92.44 126 ARG A N 1
ATOM 1086 C CA . ARG A 1 126 ? 24.513 2.960 -47.169 1.00 92.44 126 ARG A CA 1
ATOM 1087 C C . ARG A 1 126 ? 25.971 2.878 -47.624 1.00 92.44 126 ARG A C 1
ATOM 1089 O O . ARG A 1 126 ? 26.257 3.287 -48.744 1.00 92.44 126 ARG A O 1
ATOM 1096 N N . GLU A 1 127 ? 26.868 2.350 -46.793 1.00 91.06 127 GLU A N 1
ATOM 1097 C CA . GLU A 1 127 ? 28.277 2.125 -47.156 1.00 91.06 127 GLU A CA 1
ATOM 1098 C C . GLU A 1 127 ? 28.401 1.134 -48.317 1.00 91.06 127 GLU A C 1
ATOM 1100 O O . GLU A 1 127 ? 28.927 1.506 -49.363 1.00 91.06 127 GLU A O 1
ATOM 1105 N N . ARG A 1 128 ? 27.771 -0.047 -48.223 1.00 90.50 128 ARG A N 1
ATOM 1106 C CA . ARG A 1 128 ? 27.765 -1.032 -49.323 1.00 90.50 128 ARG A CA 1
ATOM 1107 C C . ARG A 1 128 ? 27.214 -0.460 -50.633 1.00 90.50 128 ARG A C 1
ATOM 1109 O O . ARG A 1 128 ? 27.742 -0.754 -51.701 1.00 90.50 128 ARG A O 1
ATOM 1116 N N . SER A 1 129 ? 26.160 0.359 -50.576 1.00 89.06 129 SER A N 1
ATOM 1117 C CA . SER A 1 129 ? 25.615 1.024 -51.770 1.00 89.06 129 SER A CA 1
ATOM 1118 C C . SER A 1 129 ? 26.590 2.033 -52.383 1.00 89.06 129 SER A C 1
ATOM 1120 O O . SER A 1 129 ? 26.666 2.146 -53.609 1.00 89.06 129 SER A O 1
ATOM 1122 N N . ARG A 1 130 ? 27.345 2.766 -51.554 1.00 91.75 130 ARG A N 1
ATOM 1123 C CA . ARG A 1 130 ? 28.390 3.687 -52.024 1.00 91.75 130 ARG A CA 1
ATOM 1124 C C . ARG A 1 130 ? 29.541 2.928 -52.672 1.00 91.75 130 ARG A C 1
ATOM 1126 O O . ARG A 1 130 ? 29.975 3.344 -53.742 1.00 91.75 130 ARG A O 1
ATOM 1133 N N . ASP A 1 131 ? 29.978 1.821 -52.082 1.00 90.19 131 ASP A N 1
ATOM 1134 C CA . ASP A 1 131 ? 31.070 1.011 -52.631 1.00 90.19 131 ASP A CA 1
ATOM 1135 C C . ASP A 1 131 ? 30.690 0.412 -53.990 1.00 90.19 131 ASP A C 1
ATOM 1137 O O . ASP A 1 131 ? 31.393 0.652 -54.968 1.00 90.19 131 ASP A O 1
ATOM 1141 N N . ARG A 1 132 ? 29.491 -0.176 -54.120 1.00 88.62 132 ARG A N 1
ATOM 1142 C CA . ARG A 1 132 ? 28.959 -0.624 -55.425 1.00 88.62 132 ARG A CA 1
ATOM 1143 C C . ARG A 1 132 ? 28.876 0.500 -56.463 1.00 88.62 132 ARG A C 1
ATOM 1145 O O . ARG A 1 132 ? 29.090 0.278 -57.652 1.00 88.62 132 ARG A O 1
ATOM 1152 N N . SER A 1 133 ? 28.543 1.721 -56.036 1.00 85.69 133 SER A N 1
ATOM 1153 C CA . SER A 1 133 ? 28.477 2.882 -56.938 1.00 85.69 133 SER A CA 1
ATOM 1154 C C . SER A 1 133 ? 29.867 3.325 -57.408 1.00 85.69 133 SER A C 1
ATOM 1156 O O . SER A 1 133 ? 30.020 3.758 -58.555 1.00 85.69 133 SER A O 1
ATOM 1158 N N . ARG A 1 134 ? 30.881 3.212 -56.538 1.00 85.56 134 ARG A N 1
ATOM 1159 C CA . ARG A 1 134 ? 32.287 3.487 -56.861 1.00 85.56 134 ARG A CA 1
ATOM 1160 C C . ARG A 1 134 ? 32.845 2.446 -57.821 1.00 85.56 134 ARG A C 1
ATOM 1162 O O . ARG A 1 134 ? 33.420 2.852 -58.822 1.00 85.56 134 ARG A O 1
ATOM 1169 N N . GLU A 1 135 ? 32.604 1.159 -57.570 1.00 82.75 135 GLU A N 1
ATOM 1170 C CA . GLU A 1 135 ? 32.972 0.057 -58.475 1.00 82.75 135 GLU A CA 1
ATOM 1171 C C . GLU A 1 135 ? 32.387 0.296 -59.873 1.00 82.75 135 GLU A C 1
ATOM 1173 O O . GLU A 1 135 ? 33.130 0.453 -60.840 1.00 82.75 135 GLU A O 1
ATOM 1178 N N . ARG A 1 136 ? 31.068 0.529 -59.959 1.00 81.56 136 ARG A N 1
ATOM 1179 C CA . ARG A 1 136 ? 30.385 0.804 -61.234 1.00 81.56 136 ARG A CA 1
ATOM 1180 C C . ARG A 1 136 ? 30.916 2.042 -61.964 1.00 81.56 136 ARG A C 1
ATOM 1182 O O . ARG A 1 136 ? 30.845 2.114 -63.188 1.00 81.56 136 ARG A O 1
ATOM 1189 N N . SER A 1 137 ? 31.398 3.046 -61.232 1.00 76.06 137 SER A N 1
ATOM 1190 C CA . SER A 1 137 ? 31.983 4.261 -61.816 1.00 76.06 137 SER A CA 1
ATOM 1191 C C . SER A 1 137 ? 33.450 4.072 -62.217 1.00 76.06 137 SER A C 1
ATOM 1193 O O . SER A 1 137 ? 33.894 4.691 -63.183 1.00 76.06 137 SER A O 1
ATOM 1195 N N . GLY A 1 138 ? 34.193 3.230 -61.495 1.00 75.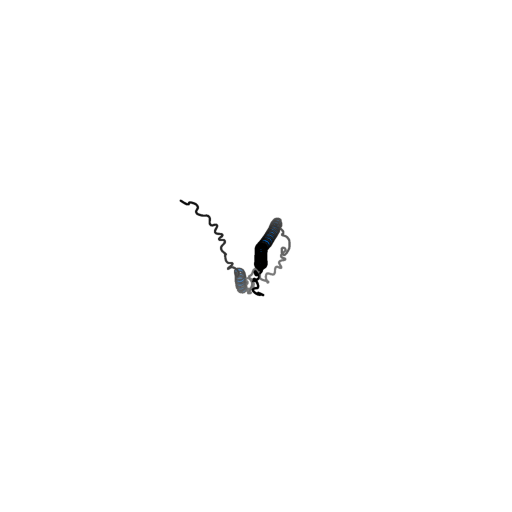50 138 GLY A N 1
ATOM 1196 C CA . GLY A 1 138 ? 35.559 2.825 -61.821 1.00 75.50 138 GLY A CA 1
ATOM 1197 C C . GLY A 1 138 ? 35.611 2.007 -63.108 1.00 75.50 138 GLY A C 1
ATOM 1198 O O . GLY A 1 138 ? 36.398 2.334 -63.996 1.00 75.50 138 GLY A O 1
ATOM 1199 N N . ASP A 1 139 ? 34.693 1.053 -63.269 1.00 60.34 139 ASP A N 1
ATOM 1200 C CA . ASP A 1 139 ? 34.562 0.263 -64.500 1.00 60.34 139 ASP A CA 1
ATOM 1201 C C . ASP A 1 139 ? 34.275 1.155 -65.716 1.00 60.34 139 ASP A C 1
ATOM 1203 O O . ASP A 1 139 ? 34.939 1.048 -66.746 1.00 60.34 139 ASP A O 1
ATOM 1207 N N . ARG A 1 140 ? 33.389 2.152 -65.568 1.00 60.03 140 ARG A N 1
ATOM 1208 C CA . ARG A 1 140 ? 33.116 3.144 -66.628 1.00 60.03 140 ARG A CA 1
ATOM 1209 C C . ARG A 1 140 ? 34.334 3.987 -67.014 1.00 60.03 140 ARG A C 1
ATOM 1211 O O . ARG A 1 140 ? 34.401 4.465 -68.144 1.00 60.03 140 ARG A O 1
ATOM 1218 N N . ARG A 1 141 ? 35.272 4.227 -66.090 1.00 59.34 141 ARG A N 1
ATOM 1219 C CA . ARG A 1 141 ? 36.521 4.949 -66.387 1.00 59.34 141 ARG A CA 1
ATOM 1220 C C . ARG A 1 141 ? 37.545 4.047 -67.076 1.00 59.34 141 ARG A C 1
ATOM 1222 O O . ARG A 1 141 ? 38.279 4.544 -67.922 1.00 59.34 141 ARG A O 1
ATOM 1229 N N . ARG A 1 142 ? 37.564 2.748 -66.759 1.00 59.06 142 ARG A N 1
ATOM 1230 C CA . ARG A 1 142 ? 38.467 1.760 -67.367 1.00 59.06 142 ARG A CA 1
ATOM 1231 C C . ARG A 1 142 ? 38.093 1.419 -68.812 1.00 59.06 142 ARG A C 1
ATOM 1233 O O . ARG A 1 142 ? 38.984 1.204 -69.623 1.00 59.06 142 ARG A O 1
ATOM 1240 N N . GLU A 1 143 ? 36.807 1.442 -69.160 1.00 57.09 143 GLU A N 1
ATOM 1241 C CA . GLU A 1 143 ? 36.363 1.234 -70.550 1.00 57.09 143 GLU A CA 1
ATOM 1242 C C . GLU A 1 143 ? 36.583 2.447 -71.466 1.00 57.09 143 GLU A C 1
ATOM 1244 O O . GLU A 1 143 ? 36.535 2.321 -72.688 1.00 57.09 143 GLU A O 1
ATOM 1249 N N . LYS A 1 144 ? 36.881 3.625 -70.904 1.00 58.69 144 LYS A N 1
ATOM 1250 C CA . LYS A 1 144 ? 37.183 4.843 -71.668 1.00 58.69 144 LYS A CA 1
ATOM 1251 C C . LYS A 1 144 ? 38.691 5.027 -71.888 1.00 58.69 144 LYS A C 1
ATOM 1253 O O . LYS A 1 144 ? 39.194 6.145 -71.836 1.00 58.69 144 LYS A O 1
ATOM 1258 N N . SER A 1 145 ? 39.417 3.937 -72.132 1.00 52.88 145 SER A N 1
ATOM 1259 C CA . SER A 1 145 ? 40.768 4.003 -72.699 1.00 52.88 145 SER A CA 1
ATOM 1260 C C . SER A 1 145 ? 40.668 4.166 -74.223 1.00 52.88 145 SER A C 1
ATOM 1262 O O . SER A 1 145 ? 39.931 3.413 -74.863 1.00 52.88 145 SER A O 1
ATOM 1264 N N . PRO A 1 146 ? 41.357 5.149 -74.828 1.00 60.31 146 PRO A N 1
ATOM 1265 C CA . PRO A 1 146 ? 41.227 5.425 -76.253 1.00 60.31 146 PRO A CA 1
ATOM 1266 C C . PRO A 1 146 ? 41.755 4.245 -77.076 1.00 60.31 146 PRO A C 1
ATOM 1268 O O . PRO A 1 146 ? 42.872 3.770 -76.866 1.00 60.31 146 PRO A O 1
ATOM 1271 N N . ARG A 1 147 ? 40.936 3.771 -78.024 1.00 62.53 147 ARG A N 1
ATOM 1272 C CA . ARG A 1 147 ? 41.371 2.850 -79.080 1.00 62.53 147 ARG A CA 1
ATOM 1273 C C . ARG A 1 147 ? 42.514 3.522 -79.848 1.00 62.53 147 ARG A C 1
ATOM 1275 O O . ARG A 1 147 ? 42.352 4.644 -80.318 1.00 62.53 147 ARG A O 1
ATOM 1282 N N . GLN A 1 148 ? 43.659 2.847 -79.932 1.00 61.91 148 GLN A N 1
ATOM 1283 C CA . GLN A 1 148 ? 44.820 3.292 -80.710 1.00 61.91 148 GLN A CA 1
ATOM 1284 C C . GLN A 1 148 ? 44.401 3.542 -82.175 1.00 61.91 148 GLN A C 1
ATOM 1286 O O . GLN A 1 148 ? 43.657 2.719 -82.720 1.00 61.91 148 GLN A O 1
ATOM 1291 N N . PRO A 1 149 ? 44.837 4.633 -82.831 1.00 60.88 149 PRO A N 1
ATOM 1292 C CA . PRO A 1 149 ? 44.558 4.841 -84.247 1.00 60.88 149 PRO A CA 1
ATOM 1293 C C . PRO A 1 149 ? 45.307 3.797 -85.086 1.00 60.88 149 PRO A C 1
ATOM 1295 O O . PRO A 1 149 ? 46.509 3.591 -84.924 1.00 60.88 149 PRO A O 1
ATOM 1298 N N . SER A 1 150 ? 44.581 3.120 -85.976 1.00 60.81 150 SER A N 1
ATOM 1299 C CA . SER A 1 150 ? 45.136 2.161 -86.929 1.00 60.81 150 SER A CA 1
ATOM 1300 C C . SER A 1 150 ? 46.124 2.863 -87.857 1.00 60.81 150 SER A C 1
ATOM 1302 O O . SER A 1 150 ? 45.757 3.776 -88.595 1.00 60.81 150 SER A O 1
ATOM 1304 N N . ILE A 1 151 ? 47.373 2.420 -87.802 1.00 61.41 151 ILE A N 1
ATOM 1305 C CA . ILE A 1 151 ? 48.474 2.859 -88.653 1.00 61.41 151 ILE A CA 1
ATOM 1306 C C . ILE A 1 151 ? 48.075 2.569 -90.109 1.00 61.41 151 ILE A C 1
ATOM 1308 O O . ILE A 1 151 ? 47.809 1.420 -90.464 1.00 61.41 151 ILE A O 1
ATOM 1312 N N . GLY A 1 152 ? 47.950 3.615 -90.928 1.00 57.19 152 GLY A N 1
ATOM 1313 C CA . GLY A 1 152 ? 47.578 3.502 -92.337 1.00 57.19 152 GLY A CA 1
ATOM 1314 C C . GLY A 1 152 ? 48.598 2.675 -93.118 1.00 57.19 152 GLY A C 1
ATOM 1315 O O . GLY A 1 152 ? 49.801 2.903 -93.019 1.00 57.19 152 GLY A O 1
ATOM 1316 N N . SER A 1 153 ? 48.106 1.704 -93.889 1.00 64.00 153 SER A N 1
ATOM 1317 C CA . SER A 1 153 ? 48.916 0.928 -94.832 1.00 64.00 153 SER A CA 1
ATOM 1318 C C . SER A 1 153 ? 49.422 1.827 -95.970 1.00 64.00 153 SER A C 1
ATOM 1320 O O . SER A 1 153 ? 48.625 2.590 -96.519 1.00 64.00 153 SER A O 1
ATOM 1322 N N . PRO A 1 154 ? 50.706 1.754 -96.366 1.00 65.00 154 PRO A N 1
ATOM 1323 C CA . PRO A 1 154 ? 51.202 2.495 -97.518 1.00 65.00 154 PRO A CA 1
ATOM 1324 C C . PRO A 1 154 ? 50.685 1.853 -98.810 1.00 65.00 154 PRO A C 1
ATOM 1326 O O . PRO A 1 154 ? 50.985 0.695 -99.109 1.00 65.00 154 PRO A O 1
ATOM 1329 N N . ASN A 1 155 ? 49.904 2.612 -99.582 1.00 65.12 155 ASN A N 1
ATOM 1330 C CA . ASN A 1 155 ? 49.509 2.205 -100.925 1.00 65.12 155 ASN A CA 1
ATOM 1331 C C . ASN A 1 155 ? 50.737 2.131 -101.836 1.00 65.12 155 ASN A C 1
ATOM 1333 O O . ASN A 1 155 ? 51.581 3.024 -101.888 1.00 65.12 155 ASN A O 1
ATOM 1337 N N . ARG A 1 156 ? 50.793 1.010 -102.541 1.00 55.91 156 ARG A N 1
ATOM 1338 C CA . ARG A 1 156 ? 51.801 0.589 -103.502 1.00 55.91 156 ARG A CA 1
ATOM 1339 C C . ARG A 1 156 ? 51.267 0.905 -104.912 1.00 55.91 156 ARG A C 1
ATOM 1341 O O . ARG A 1 156 ? 50.073 0.727 -105.133 1.00 55.91 156 ARG A O 1
ATOM 1348 N N . ILE A 1 157 ? 52.188 1.155 -105.858 1.00 55.25 157 ILE A N 1
ATOM 1349 C CA . ILE A 1 157 ? 52.019 1.111 -107.338 1.00 55.25 157 ILE A CA 1
ATOM 1350 C C . ILE A 1 157 ? 51.343 2.396 -107.897 1.00 55.25 157 ILE A C 1
ATOM 1352 O O . ILE A 1 157 ? 50.345 2.841 -107.354 1.00 55.25 157 ILE A O 1
ATOM 1356 N N . THR A 1 158 ? 51.872 3.118 -108.896 1.00 52.56 158 THR A N 1
ATOM 1357 C CA . THR A 1 158 ? 52.172 2.683 -110.276 1.00 52.56 158 THR A CA 1
ATOM 1358 C C . THR A 1 158 ? 53.308 3.456 -110.955 1.00 52.56 158 THR A C 1
ATOM 1360 O O . THR A 1 158 ? 53.366 4.681 -110.913 1.00 52.56 158 THR A O 1
ATOM 1363 N N . SER A 1 159 ? 54.151 2.696 -111.651 1.00 49.34 159 SER A N 1
ATOM 1364 C CA . SER A 1 159 ? 55.044 3.098 -112.739 1.00 49.34 159 SER A CA 1
ATOM 1365 C C . SER A 1 159 ? 54.282 3.683 -113.936 1.00 49.34 159 SER A C 1
ATOM 1367 O O . SER A 1 159 ? 53.229 3.145 -114.275 1.00 49.34 159 SER A O 1
ATOM 1369 N N . HIS A 1 160 ? 54.837 4.710 -114.589 1.00 52.75 160 HIS A N 1
ATOM 1370 C CA . HIS A 1 160 ? 55.183 4.747 -116.022 1.00 52.75 160 HIS A CA 1
ATOM 1371 C C . HIS A 1 160 ? 55.859 6.073 -116.384 1.00 52.75 160 HIS A C 1
ATOM 1373 O O . HIS A 1 160 ? 55.416 7.118 -115.861 1.00 52.75 160 HIS A O 1
#

Organism: Tieghemostelium lacteum (NCBI:txid361077)